Protein AF-A0A7C1N8G0-F1 (afdb_monomer)

Radius of gyration: 15.13 Å; Cα contacts (8 Å, |Δi|>4): 199; chains: 1; bounding box: 43×34×34 Å

Foldseek 3Di:
DFDPDQFAFDDPDLQWTQFADQAGAIDGCCVVQPVHDDWDKDQQLDDPVLQCQLCVVLVVRGGPGDPVVVVVCCVVPVVCLVVQVVCVVVVVNPDDDDHGQLSVLSSVVSSVPPLSVDSRSDGSRVVVVCQVDPPRMDIDDDRDDPDDPD

pLDDT: mean 81.27, std 14.61, range [37.25, 95.81]

Mean predicted aligned error: 7.05 Å

Secondary structure (DSSP, 8-state):
---------EESSSSEEEEESSBEEEEEHHHHTTT----EEEETT--HHHHHHHHHHHGGGTTPBP-HHHHHHHHH-GGGGGGHHHHHHTT--------HHHHHHHHHHHTT-GGGS--TT--HHHHHHHHHH-TTEEEE-SS---S---

Structure (mmCIF, N/CA/C/O backbone):
data_AF-A0A7C1N8G0-F1
#
_entry.id   AF-A0A7C1N8G0-F1
#
loop_
_atom_site.group_PDB
_atom_site.id
_atom_site.type_symbol
_atom_site.label_atom_id
_atom_site.label_alt_id
_atom_site.label_comp_id
_atom_site.label_asym_id
_atom_site.label_entity_id
_atom_site.label_seq_id
_atom_site.pdbx_PDB_ins_code
_atom_site.Cartn_x
_atom_site.Cartn_y
_atom_site.Cartn_z
_atom_site.occupancy
_atom_site.B_iso_or_equiv
_atom_site.auth_seq_id
_atom_site.auth_comp_id
_atom_site.auth_asym_id
_atom_site.auth_atom_id
_atom_site.pdbx_PDB_model_num
ATOM 1 N N . MET A 1 1 ? 8.964 -7.845 17.337 1.00 42.81 1 MET A N 1
ATOM 2 C CA . MET A 1 1 ? 9.093 -9.157 16.680 1.00 42.81 1 MET A CA 1
ATOM 3 C C . MET A 1 1 ? 9.545 -8.937 15.244 1.00 42.81 1 MET A C 1
ATOM 5 O O . MET A 1 1 ? 9.078 -7.967 14.639 1.00 42.81 1 MET A O 1
ATOM 9 N N . PRO A 1 2 ? 10.462 -9.766 14.724 1.00 58.09 2 PRO A N 1
ATOM 10 C CA . PRO A 1 2 ? 10.741 -9.811 13.293 1.00 58.09 2 PRO A CA 1
ATOM 11 C C . PRO A 1 2 ? 9.454 -10.167 12.531 1.00 58.09 2 PRO A C 1
ATOM 13 O O . PRO A 1 2 ? 8.593 -10.861 13.066 1.00 58.09 2 PRO A O 1
ATOM 16 N N . SER A 1 3 ? 9.279 -9.617 11.329 1.00 70.19 3 SER A N 1
ATOM 17 C CA . SER A 1 3 ? 8.099 -9.867 10.495 1.00 70.19 3 SER A CA 1
ATOM 18 C C . SER A 1 3 ? 8.505 -10.665 9.266 1.00 70.19 3 SER A C 1
ATOM 20 O O . SER A 1 3 ? 9.432 -10.255 8.575 1.00 70.19 3 SER A O 1
ATOM 22 N N . ASN A 1 4 ? 7.764 -11.732 8.967 1.00 80.94 4 ASN A N 1
ATOM 23 C CA . ASN A 1 4 ? 7.958 -12.570 7.777 1.00 80.94 4 ASN A CA 1
ATOM 24 C C . ASN A 1 4 ? 7.175 -12.054 6.557 1.00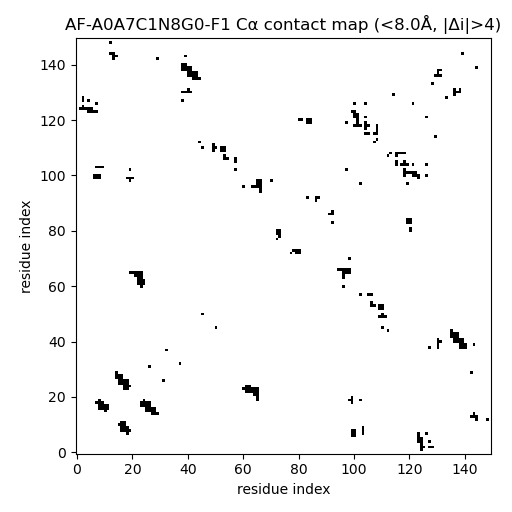 80.94 4 ASN A C 1
ATOM 26 O O . ASN A 1 4 ? 7.040 -12.761 5.567 1.00 80.94 4 ASN A O 1
ATOM 30 N N . ALA A 1 5 ? 6.621 -10.840 6.631 1.00 84.06 5 ALA A N 1
ATOM 31 C CA . ALA A 1 5 ? 5.879 -10.248 5.524 1.00 84.06 5 ALA A CA 1
ATOM 32 C C . ALA A 1 5 ? 6.809 -10.009 4.324 1.00 84.06 5 ALA A C 1
ATOM 34 O O . ALA A 1 5 ? 7.788 -9.266 4.432 1.00 84.06 5 ALA A O 1
ATOM 35 N N . THR A 1 6 ? 6.470 -10.612 3.187 1.00 86.19 6 THR A N 1
ATOM 36 C CA . THR A 1 6 ? 7.226 -10.540 1.926 1.00 86.19 6 THR A CA 1
ATOM 37 C C . THR A 1 6 ? 6.584 -9.617 0.894 1.00 86.19 6 THR A C 1
ATOM 39 O O . THR A 1 6 ? 7.232 -9.255 -0.085 1.00 86.19 6 THR A O 1
ATOM 42 N N . HIS A 1 7 ? 5.339 -9.188 1.121 1.00 89.94 7 HIS A N 1
ATOM 43 C CA . HIS A 1 7 ? 4.570 -8.370 0.187 1.00 89.94 7 HIS A CA 1
ATOM 44 C C . HIS A 1 7 ? 3.614 -7.411 0.906 1.00 89.94 7 HIS A C 1
ATOM 46 O O . HIS A 1 7 ? 3.314 -7.588 2.088 1.00 89.94 7 HIS A O 1
ATOM 52 N N . ALA A 1 8 ? 3.177 -6.367 0.203 1.00 92.12 8 ALA A N 1
ATOM 53 C CA . ALA A 1 8 ? 2.223 -5.386 0.707 1.00 92.12 8 ALA A CA 1
ATOM 54 C C . ALA A 1 8 ? 1.339 -4.837 -0.422 1.00 92.12 8 ALA A C 1
ATOM 56 O O . ALA A 1 8 ? 1.808 -4.584 -1.534 1.00 92.12 8 ALA A O 1
ATOM 57 N N . GLY A 1 9 ? 0.073 -4.588 -0.100 1.00 93.38 9 GLY A N 1
ATOM 58 C CA . GLY A 1 9 ? -0.911 -4.000 -1.000 1.00 93.38 9 GLY A CA 1
ATOM 59 C C . GLY A 1 9 ? -1.834 -3.035 -0.264 1.00 93.38 9 GLY A C 1
ATOM 60 O O . GLY A 1 9 ? -1.764 -2.887 0.958 1.00 93.38 9 GLY A O 1
ATOM 61 N N . ILE A 1 10 ? -2.694 -2.365 -1.026 1.00 93.69 10 ILE A N 1
ATOM 62 C CA . ILE A 1 10 ? -3.706 -1.444 -0.502 1.00 93.69 10 ILE A CA 1
ATOM 6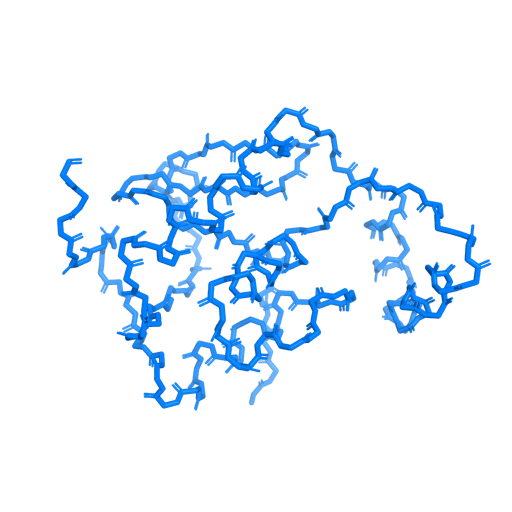3 C C . ILE A 1 10 ? -5.069 -1.986 -0.907 1.00 93.69 10 ILE A C 1
ATOM 65 O O . ILE A 1 10 ? -5.299 -2.186 -2.094 1.00 93.69 10 ILE A O 1
ATOM 69 N N . PHE A 1 11 ? -5.973 -2.183 0.047 1.00 92.31 11 PHE A N 1
ATOM 70 C CA . PHE A 1 11 ? -7.379 -2.407 -0.281 1.00 92.31 11 PHE A CA 1
ATOM 71 C C . PHE A 1 11 ? -7.946 -1.129 -0.901 1.00 92.31 11 PHE A C 1
ATOM 73 O O . PHE A 1 11 ? -7.866 -0.059 -0.292 1.00 92.31 11 PHE A O 1
ATOM 80 N N . ILE A 1 12 ? -8.477 -1.244 -2.114 1.00 90.94 12 ILE A N 1
ATOM 81 C CA . ILE A 1 12 ? -9.194 -0.153 -2.787 1.00 90.94 12 ILE A CA 1
ATOM 82 C C . ILE A 1 12 ? -10.700 -0.358 -2.707 1.00 90.94 12 ILE A C 1
ATOM 84 O O . ILE A 1 12 ? -11.441 0.619 -2.710 1.00 90.94 12 ILE A O 1
ATOM 88 N N . ASP A 1 13 ? -11.125 -1.613 -2.563 1.00 87.38 13 ASP A N 1
ATOM 89 C CA . ASP A 1 13 ? -12.473 -1.954 -2.165 1.00 87.38 13 ASP A CA 1
ATOM 90 C C . ASP A 1 13 ? -12.540 -3.194 -1.271 1.00 87.38 13 ASP A C 1
ATOM 92 O O . ASP A 1 13 ? -11.531 -3.602 -0.702 1.00 87.38 13 ASP A O 1
ATOM 96 N N . GLU A 1 14 ? -13.745 -3.720 -1.062 1.00 83.69 14 GLU A N 1
ATOM 97 C CA . GLU A 1 14 ? -14.003 -4.896 -0.228 1.00 83.69 14 GLU A CA 1
ATOM 98 C C . GLU A 1 14 ? -13.427 -6.199 -0.759 1.00 83.69 14 GLU A C 1
ATOM 100 O O . GLU A 1 14 ? -13.184 -7.125 0.007 1.00 83.69 14 GLU A O 1
ATOM 105 N N . ASN A 1 15 ? -13.181 -6.272 -2.056 1.00 87.38 15 ASN A N 1
ATOM 106 C CA . ASN A 1 15 ? -12.691 -7.478 -2.696 1.00 87.38 15 ASN A CA 1
ATOM 107 C C . ASN A 1 15 ? -11.361 -7.228 -3.393 1.00 87.38 15 ASN A C 1
ATOM 109 O O . ASN A 1 15 ? -10.662 -8.180 -3.710 1.00 87.38 15 ASN A O 1
ATOM 113 N N . THR A 1 16 ? -10.980 -5.973 -3.613 1.00 91.00 16 THR A N 1
ATOM 114 C CA . THR A 1 16 ? -9.864 -5.630 -4.481 1.00 91.00 16 THR A CA 1
ATOM 115 C C . THR A 1 16 ? -8.702 -5.041 -3.704 1.00 91.00 16 THR A C 1
ATOM 117 O O . THR A 1 16 ? -8.802 -3.98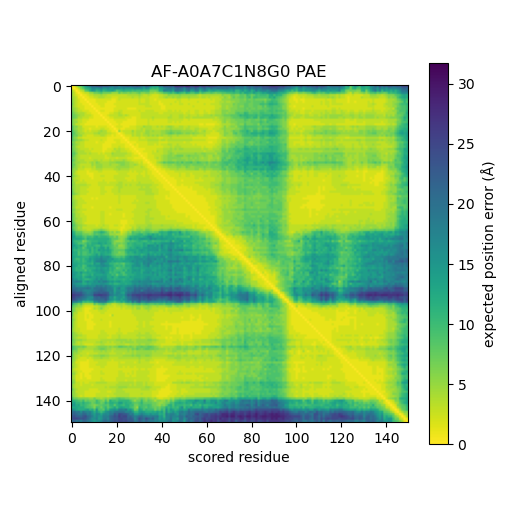7 -3.063 1.00 91.00 16 THR A O 1
ATOM 120 N N . VAL A 1 17 ? -7.544 -5.678 -3.859 1.00 92.81 17 VAL A N 1
ATOM 121 C CA . VAL A 1 17 ? -6.252 -5.123 -3.465 1.00 92.81 17 VAL A CA 1
ATOM 122 C C . VAL A 1 17 ? -5.513 -4.593 -4.685 1.00 92.81 17 VAL A C 1
ATOM 124 O O . VAL A 1 17 ? -5.373 -5.259 -5.708 1.00 92.81 17 VAL A O 1
ATOM 127 N N . PHE A 1 18 ? -5.014 -3.367 -4.573 1.00 93.12 18 PHE A N 1
ATOM 128 C CA . PHE A 1 18 ? -4.100 -2.781 -5.535 1.00 93.12 18 PHE A CA 1
ATOM 129 C C . PHE A 1 18 ? -2.668 -3.060 -5.103 1.00 93.12 18 PHE A C 1
ATOM 131 O O . PHE A 1 18 ? -2.145 -2.483 -4.141 1.00 93.12 18 PHE A O 1
ATOM 138 N N . GLU A 1 19 ? -1.949 -3.858 -5.876 1.00 90.50 19 GLU A N 1
ATOM 139 C CA . GLU A 1 19 ? -0.632 -4.375 -5.500 1.00 90.50 19 GLU A CA 1
ATOM 140 C C . GLU A 1 19 ? 0.385 -4.288 -6.636 1.00 90.50 19 GLU A C 1
ATOM 142 O O . GLU A 1 19 ? 0.072 -3.808 -7.721 1.00 90.50 19 GLU A O 1
ATOM 147 N N . SER A 1 20 ? 1.652 -4.543 -6.323 1.00 87.75 20 SER A N 1
ATOM 148 C CA . SER A 1 20 ? 2.734 -4.551 -7.308 1.00 87.75 20 SER A CA 1
ATOM 149 C C . SER A 1 20 ? 3.352 -5.943 -7.301 1.00 87.75 20 SER A C 1
ATOM 151 O O . SER A 1 20 ? 4.153 -6.226 -6.413 1.00 87.75 20 SER A O 1
ATOM 153 N N . GLN A 1 21 ? 2.949 -6.793 -8.243 1.00 83.38 21 GLN A N 1
ATOM 154 C CA . GLN A 1 21 ? 3.486 -8.145 -8.426 1.00 83.38 21 GLN A CA 1
ATOM 155 C C . GLN A 1 21 ? 4.499 -8.160 -9.570 1.00 83.38 21 GLN A C 1
ATOM 157 O O . GLN A 1 21 ? 5.523 -7.508 -9.461 1.00 83.38 21 GLN A O 1
ATOM 162 N N . TRP A 1 22 ? 4.217 -8.838 -10.688 1.00 78.75 22 TRP A N 1
ATOM 163 C CA . TRP A 1 22 ? 4.951 -8.669 -11.948 1.00 78.75 22 TRP A CA 1
ATOM 164 C C . TRP A 1 22 ? 4.569 -7.374 -12.662 1.00 78.75 22 TRP A C 1
ATOM 166 O O . TRP A 1 22 ? 5.392 -6.748 -13.338 1.00 78.75 22 TRP A O 1
ATOM 176 N N . ARG A 1 23 ? 3.319 -6.950 -12.475 1.00 86.44 23 ARG A N 1
ATOM 177 C CA . ARG A 1 23 ? 2.802 -5.641 -12.850 1.00 86.44 23 ARG A CA 1
ATOM 178 C C . ARG A 1 23 ? 2.088 -5.024 -11.659 1.00 86.44 23 ARG A C 1
ATOM 180 O O . ARG A 1 23 ? 1.784 -5.689 -10.670 1.00 86.44 23 ARG A O 1
ATOM 187 N N . VAL A 1 24 ? 1.870 -3.721 -11.738 1.00 88.81 24 VAL A N 1
ATOM 188 C CA . VAL A 1 24 ? 0.961 -3.044 -10.821 1.00 88.81 24 VAL A CA 1
ATOM 189 C C . VAL A 1 24 ? -0.461 -3.291 -11.299 1.00 88.81 24 VAL A C 1
ATOM 191 O O . VAL A 1 24 ? -0.815 -2.873 -12.401 1.00 88.81 24 VAL A O 1
ATOM 194 N N . GLU A 1 25 ? -1.265 -3.955 -10.486 1.00 91.50 25 GLU A N 1
ATOM 195 C CA . GLU A 1 25 ? -2.586 -4.425 -10.894 1.00 91.50 25 GLU A CA 1
ATOM 196 C C . GLU A 1 25 ? -3.555 -4.510 -9.712 1.00 91.50 25 GLU A C 1
ATOM 198 O O . GLU A 1 25 ? -3.192 -4.272 -8.552 1.00 91.50 25 GLU A O 1
ATOM 203 N N . ARG A 1 26 ? -4.814 -4.783 -10.052 1.00 93.88 26 ARG A N 1
ATOM 204 C CA . ARG A 1 26 ? -5.934 -4.979 -9.137 1.00 93.88 26 ARG A CA 1
ATOM 205 C C . ARG A 1 26 ? -6.238 -6.466 -9.094 1.00 93.88 26 ARG A C 1
ATOM 207 O O . ARG A 1 26 ? -6.550 -7.033 -10.136 1.00 93.88 26 ARG A O 1
ATOM 214 N N . ASN A 1 27 ? -6.186 -7.059 -7.910 1.00 91.81 27 ASN A N 1
ATOM 215 C CA . ASN A 1 27 ? -6.473 -8.476 -7.726 1.00 91.81 27 ASN A CA 1
ATOM 216 C C . ASN A 1 27 ? -7.600 -8.661 -6.720 1.00 91.81 27 ASN A C 1
ATOM 218 O O . ASN A 1 27 ? -7.694 -7.909 -5.744 1.00 91.81 27 ASN A O 1
ATOM 222 N N . ASN A 1 28 ? -8.440 -9.671 -6.958 1.00 91.12 28 ASN A N 1
ATOM 223 C CA . ASN A 1 28 ? -9.391 -10.117 -5.954 1.00 91.12 28 ASN A CA 1
ATOM 224 C C . ASN A 1 28 ? -8.603 -10.732 -4.793 1.00 91.12 28 ASN A C 1
ATOM 226 O O . ASN A 1 28 ? -7.887 -11.711 -4.974 1.00 91.12 28 ASN A O 1
ATOM 230 N N . VAL A 1 29 ? -8.704 -10.147 -3.608 1.00 88.44 29 VAL A N 1
ATOM 231 C CA . VAL A 1 29 ? -7.921 -10.55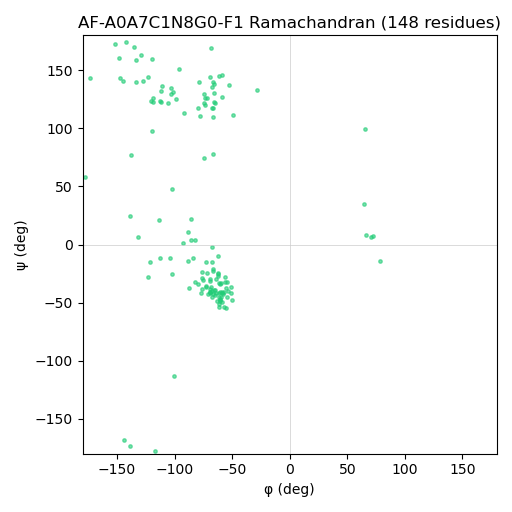0 -2.441 1.00 88.44 29 VAL A CA 1
ATOM 232 C C . VAL A 1 29 ? -8.322 -11.923 -1.907 1.00 88.44 29 VAL A C 1
ATOM 234 O O . VAL A 1 29 ? -7.467 -12.643 -1.402 1.00 88.44 29 VAL A O 1
ATOM 237 N N . TRP A 1 30 ? -9.589 -12.309 -2.046 1.00 86.62 30 TRP A N 1
ATOM 238 C CA . TRP A 1 30 ? -10.107 -13.572 -1.521 1.00 86.62 30 TRP A CA 1
ATOM 239 C C . TRP A 1 30 ? -9.695 -14.756 -2.373 1.00 86.62 30 TRP A C 1
ATOM 241 O O . TRP A 1 30 ? -9.337 -15.788 -1.818 1.00 86.62 30 TRP A O 1
ATOM 251 N N . ASP A 1 31 ? -9.684 -14.571 -3.688 1.00 86.12 31 ASP A N 1
ATOM 252 C CA . ASP A 1 31 ? -9.230 -15.598 -4.620 1.00 86.12 31 ASP A CA 1
ATOM 253 C C . ASP A 1 31 ? -7.697 -15.673 -4.628 1.00 86.12 31 ASP A C 1
ATOM 255 O O . ASP A 1 31 ? -7.108 -16.752 -4.630 1.00 86.12 31 ASP A O 1
ATOM 259 N N . HIS A 1 32 ? -7.025 -14.516 -4.605 1.00 83.69 32 HIS A N 1
ATOM 260 C CA . HIS A 1 32 ? -5.572 -14.444 -4.771 1.00 83.69 32 HIS A CA 1
ATOM 261 C C . HIS A 1 32 ? -4.788 -14.869 -3.522 1.00 83.69 32 HIS A C 1
ATOM 263 O O . HIS A 1 32 ? -3.664 -15.356 -3.637 1.00 83.69 32 HIS A O 1
ATOM 269 N N . TYR A 1 33 ? -5.362 -14.688 -2.330 1.00 85.00 33 TYR A N 1
ATOM 270 C CA . TYR A 1 33 ? -4.724 -15.023 -1.051 1.00 85.00 33 TYR A CA 1
ATOM 271 C C . TYR A 1 33 ? -5.418 -16.175 -0.311 1.00 85.00 33 TYR A C 1
ATOM 273 O O . TYR A 1 33 ? -5.238 -16.328 0.900 1.00 85.00 33 TYR A O 1
ATOM 281 N N . GLU A 1 34 ? -6.191 -17.013 -1.010 1.00 83.75 34 GLU A N 1
ATOM 282 C CA . GLU A 1 34 ? -6.773 -18.214 -0.408 1.00 83.75 34 GLU A CA 1
ATOM 283 C C . GLU A 1 34 ? -5.670 -19.139 0.139 1.00 83.75 34 GLU A C 1
ATOM 285 O O . GLU A 1 34 ? -4.710 -19.484 -0.550 1.00 83.75 34 GLU A O 1
ATOM 290 N N . GLY A 1 35 ? -5.786 -19.522 1.416 1.00 81.38 35 GLY A N 1
ATOM 291 C CA . GLY A 1 35 ? -4.793 -20.363 2.094 1.00 81.38 35 GLY A CA 1
ATOM 292 C C . GLY A 1 35 ? -3.468 -19.662 2.428 1.00 81.38 35 GLY A C 1
ATOM 293 O O . GLY A 1 35 ? -2.536 -20.326 2.881 1.00 81.38 35 GLY A O 1
ATOM 294 N N . VAL A 1 36 ? -3.372 -18.343 2.231 1.00 84.88 36 VAL A N 1
ATOM 295 C CA . VAL A 1 36 ? -2.194 -17.538 2.577 1.00 84.88 36 VAL A CA 1
ATOM 296 C C . VAL A 1 36 ? -2.454 -16.745 3.856 1.00 84.88 36 VAL A C 1
ATOM 298 O O . VAL A 1 36 ? -3.480 -16.084 3.995 1.00 84.88 36 VAL A O 1
ATOM 301 N N . ASP A 1 37 ? -1.488 -16.743 4.774 1.00 83.69 37 ASP A N 1
ATOM 302 C CA . ASP A 1 37 ? -1.531 -15.879 5.953 1.00 83.69 37 ASP A CA 1
ATOM 303 C C . ASP A 1 37 ? -1.235 -14.423 5.566 1.00 83.69 37 ASP A C 1
ATOM 305 O O . ASP A 1 37 ? -0.140 -14.094 5.098 1.00 83.69 37 ASP A O 1
ATOM 309 N N . PHE A 1 38 ? -2.172 -13.513 5.828 1.00 87.38 38 PHE A N 1
ATOM 310 C CA . PHE A 1 38 ? -1.952 -12.077 5.659 1.00 87.38 38 PHE A CA 1
ATOM 311 C C . PHE A 1 38 ? -2.448 -11.271 6.863 1.00 87.38 38 PHE A C 1
ATOM 313 O O . PHE A 1 38 ? -3.259 -11.711 7.672 1.00 87.38 38 PHE A O 1
ATOM 320 N N . LEU A 1 39 ? -1.903 -10.062 6.997 1.00 89.50 39 LEU A N 1
ATOM 321 C CA . LEU A 1 39 ? -2.212 -9.114 8.063 1.00 89.50 39 LEU A CA 1
ATOM 322 C C . LEU A 1 39 ? -2.791 -7.852 7.430 1.00 89.50 39 LEU A C 1
ATOM 324 O O . LEU A 1 39 ? -2.105 -7.208 6.635 1.00 89.50 39 LEU A O 1
ATOM 328 N N . VAL A 1 40 ? -4.001 -7.459 7.826 1.00 91.38 40 VAL A N 1
ATOM 329 C CA . VAL A 1 40 ? -4.614 -6.211 7.356 1.00 91.38 40 VAL A CA 1
ATOM 330 C C . VAL A 1 40 ? -4.694 -5.208 8.501 1.00 91.38 40 VAL A C 1
ATOM 332 O O . VAL A 1 40 ? -5.029 -5.542 9.637 1.00 91.38 40 VAL A O 1
ATOM 335 N N . GLY A 1 41 ? -4.354 -3.958 8.198 1.00 91.75 41 GLY A N 1
ATOM 336 C CA . GLY A 1 41 ? -4.479 -2.836 9.115 1.00 91.75 41 GLY A CA 1
ATOM 337 C C . GLY A 1 41 ? -5.250 -1.695 8.471 1.00 91.75 41 GLY A C 1
ATOM 338 O O . GLY A 1 41 ? -5.049 -1.388 7.296 1.00 91.75 41 GLY A O 1
ATOM 339 N N . ARG A 1 42 ? -6.108 -1.039 9.249 1.00 91.62 42 ARG A N 1
ATOM 340 C CA . ARG A 1 42 ? -6.816 0.178 8.861 1.00 91.62 42 ARG A CA 1
ATOM 341 C C . ARG A 1 42 ? -6.316 1.357 9.670 1.00 91.62 42 ARG A C 1
ATOM 343 O O . ARG A 1 42 ? -6.437 1.380 10.890 1.00 91.62 42 ARG A O 1
ATOM 350 N N . TRP A 1 43 ? -5.840 2.384 8.980 1.00 94.12 43 TRP A N 1
ATOM 351 C CA . TRP A 1 43 ? -5.567 3.663 9.621 1.00 94.12 43 TRP A CA 1
ATOM 352 C C . TRP A 1 43 ? -6.873 4.410 9.932 1.00 94.12 43 TRP A C 1
ATOM 354 O O . TRP A 1 43 ? -7.638 4.741 9.024 1.00 94.12 43 TRP A O 1
ATOM 364 N N . LYS A 1 44 ? -7.104 4.730 11.210 1.00 92.06 44 LYS A N 1
ATOM 365 C CA . LYS A 1 44 ? -8.295 5.446 11.706 1.00 92.06 44 LYS A CA 1
ATOM 366 C C . LYS A 1 44 ? -8.436 6.859 11.134 1.00 92.06 44 LYS A C 1
ATOM 368 O O . LYS A 1 44 ? -9.538 7.387 11.066 1.00 92.06 44 LYS A O 1
ATOM 373 N N . GLY A 1 45 ? -7.324 7.478 10.733 1.00 93.06 45 GLY A N 1
ATOM 374 C CA . GLY A 1 45 ? -7.296 8.836 10.185 1.00 93.06 45 GLY A CA 1
ATOM 375 C C . GLY A 1 45 ? -7.568 8.930 8.681 1.00 93.06 45 GLY A C 1
ATOM 376 O O . GLY A 1 45 ? -7.451 10.032 8.132 1.00 93.06 45 GLY A O 1
ATOM 377 N N . MET A 1 46 ? -7.883 7.814 8.015 1.00 93.69 46 MET A N 1
ATOM 378 C CA . MET A 1 46 ? -8.222 7.804 6.594 1.00 93.69 46 MET A CA 1
ATOM 379 C C . MET A 1 46 ? -9.603 8.431 6.360 1.00 93.69 46 MET A C 1
ATOM 381 O O . MET A 1 46 ? -10.594 8.008 6.952 1.00 93.69 46 MET A O 1
ATOM 385 N N . THR A 1 47 ? -9.660 9.431 5.482 1.00 93.31 47 THR A N 1
ATOM 386 C CA . THR A 1 47 ? -10.896 10.066 4.998 1.00 93.31 47 THR A CA 1
ATOM 387 C C . THR A 1 47 ? -10.997 9.893 3.488 1.00 93.31 47 THR A C 1
ATOM 389 O O . THR A 1 47 ? -9.967 9.710 2.838 1.00 93.31 47 THR A O 1
ATOM 392 N N . ASP A 1 48 ? -12.200 10.016 2.930 1.00 91.38 48 ASP A N 1
ATOM 393 C CA . ASP A 1 48 ? -12.434 9.901 1.482 1.00 91.38 48 ASP A CA 1
ATOM 394 C C . ASP A 1 48 ? -11.539 10.878 0.701 1.00 91.38 48 ASP A C 1
ATOM 396 O O . ASP A 1 48 ? -10.805 10.475 -0.188 1.00 91.38 48 ASP A O 1
ATOM 400 N N . GLU A 1 49 ? -11.442 12.135 1.145 1.00 94.81 49 GLU A N 1
ATOM 401 C CA . GLU A 1 49 ? -10.566 13.136 0.518 1.00 94.81 49 GLU A CA 1
ATOM 402 C C . GLU A 1 49 ? -9.077 12.729 0.510 1.00 94.81 49 GLU A C 1
ATOM 404 O O . GLU A 1 49 ? -8.353 12.950 -0.466 1.00 94.81 49 GLU A O 1
ATOM 409 N N . LYS A 1 50 ? -8.585 12.138 1.608 1.00 95.38 50 LYS A N 1
ATOM 410 C CA . LYS A 1 50 ? -7.198 11.657 1.701 1.00 95.38 50 LYS A CA 1
ATOM 411 C C . LYS A 1 50 ? -6.979 10.447 0.804 1.00 95.38 50 LYS A C 1
ATOM 413 O O . LYS A 1 50 ? -5.924 10.356 0.172 1.00 95.38 50 LYS A O 1
ATOM 418 N N . PHE A 1 51 ? -7.958 9.546 0.769 1.00 94.56 51 PHE A N 1
ATOM 419 C CA . PHE A 1 51 ? -7.949 8.379 -0.095 1.00 94.56 51 PHE A CA 1
ATOM 420 C C . PHE A 1 51 ? -7.916 8.811 -1.558 1.00 94.56 51 PHE A C 1
ATOM 422 O O . PHE A 1 51 ? -6.976 8.451 -2.253 1.00 94.56 51 PHE A O 1
ATOM 429 N N . ASP A 1 52 ? -8.848 9.656 -1.995 1.00 94.56 52 ASP A N 1
ATOM 430 C CA . ASP A 1 52 ? -8.964 10.126 -3.377 1.00 94.56 52 ASP A CA 1
ATOM 431 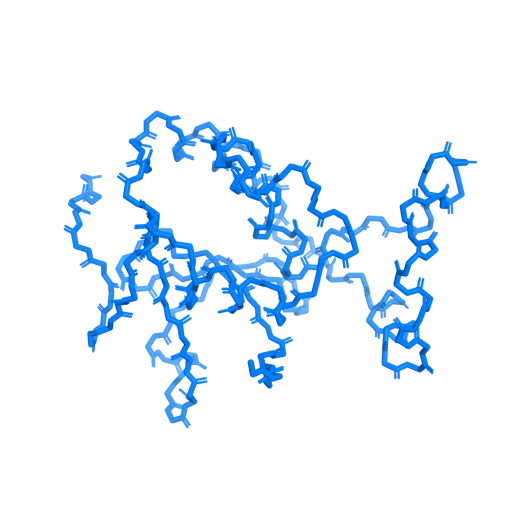C C . ASP A 1 52 ? -7.689 10.823 -3.842 1.00 94.56 52 ASP A C 1
ATOM 433 O O . ASP A 1 52 ? -7.180 10.557 -4.931 1.00 94.56 52 ASP A O 1
ATOM 437 N N . ARG A 1 53 ? -7.105 11.664 -2.983 1.00 95.19 53 ARG A N 1
ATOM 438 C CA . ARG A 1 53 ? -5.830 12.332 -3.259 1.00 95.19 53 ARG A CA 1
ATOM 439 C C . ARG A 1 53 ? -4.687 11.337 -3.454 1.00 95.19 53 ARG A C 1
ATOM 441 O O . ARG A 1 53 ? -3.881 11.496 -4.369 1.00 95.19 53 ARG A O 1
ATOM 448 N N . ALA A 1 54 ? -4.585 10.334 -2.585 1.00 94.81 54 ALA A N 1
ATOM 449 C CA . ALA A 1 54 ? -3.556 9.306 -2.693 1.00 94.81 54 ALA A CA 1
ATOM 450 C C . ALA A 1 54 ? -3.800 8.391 -3.902 1.00 94.81 54 ALA A C 1
ATOM 452 O O . ALA A 1 54 ? -2.871 8.086 -4.652 1.00 94.81 54 ALA A O 1
ATOM 453 N N . TRP A 1 55 ? -5.053 8.010 -4.132 1.00 95.25 55 TRP A N 1
ATOM 454 C CA . TRP A 1 55 ? -5.480 7.149 -5.222 1.00 95.25 55 TRP A CA 1
ATOM 455 C C . TRP A 1 55 ? -5.248 7.797 -6.585 1.00 95.25 55 TRP A C 1
ATOM 457 O O . TRP A 1 55 ? -4.668 7.153 -7.458 1.00 95.25 55 TRP A O 1
ATOM 467 N N . ALA A 1 56 ? -5.565 9.088 -6.738 1.00 95.38 56 ALA A N 1
ATOM 468 C CA . ALA A 1 56 ? -5.328 9.867 -7.954 1.00 95.38 56 ALA A CA 1
ATOM 469 C C . ALA A 1 56 ? -3.884 9.754 -8.469 1.00 95.38 56 ALA A C 1
ATOM 471 O O . ALA A 1 56 ? -3.652 9.694 -9.677 1.00 95.38 56 ALA A O 1
ATOM 472 N N . GLU A 1 57 ? -2.914 9.677 -7.560 1.00 93.38 57 GLU A N 1
ATOM 473 C CA . GLU A 1 57 ? -1.499 9.528 -7.895 1.00 93.38 57 GLU A CA 1
ATOM 474 C C . GLU A 1 57 ? -1.059 8.074 -8.058 1.00 93.38 57 GLU A C 1
ATOM 476 O O . GLU A 1 57 ? -0.216 7.766 -8.905 1.00 93.38 57 GLU A O 1
ATOM 481 N N . ILE A 1 58 ? -1.590 7.175 -7.233 1.00 92.62 58 ILE A N 1
ATOM 482 C CA . ILE A 1 58 ? -1.146 5.782 -7.180 1.00 92.62 58 ILE A C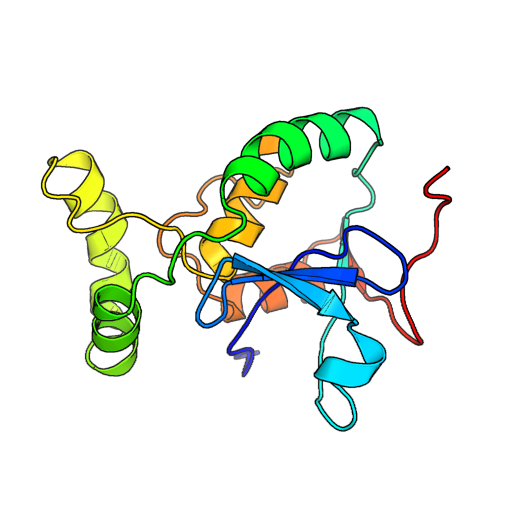A 1
ATOM 483 C C . ILE A 1 58 ? -1.741 4.951 -8.319 1.00 92.62 58 ILE A C 1
ATOM 485 O O . ILE A 1 58 ? -1.022 4.126 -8.884 1.00 92.62 58 ILE A O 1
ATOM 489 N N . GLN A 1 59 ? -2.975 5.228 -8.747 1.00 93.69 59 GLN A N 1
ATOM 490 C CA . GLN A 1 59 ? -3.607 4.528 -9.870 1.00 93.69 59 GLN A CA 1
ATOM 491 C C . GLN A 1 59 ? -2.855 4.720 -11.198 1.00 93.69 59 GLN A C 1
ATOM 493 O O . GLN A 1 59 ? -2.825 3.823 -12.029 1.00 93.69 59 GLN A O 1
ATOM 498 N N . LYS A 1 60 ? -2.122 5.833 -11.371 1.00 91.12 60 LYS A N 1
ATOM 499 C CA . LYS A 1 60 ? -1.261 6.097 -12.549 1.00 91.12 60 LYS A CA 1
ATOM 500 C C . LYS A 1 60 ? -0.118 5.083 -12.717 1.00 91.12 60 LYS A C 1
ATOM 502 O O . LYS A 1 60 ? 0.647 5.150 -13.685 1.00 91.12 60 LYS A O 1
ATOM 507 N N . LEU A 1 61 ? 0.100 4.223 -11.723 1.00 88.94 61 LEU A N 1
ATOM 508 C CA . LEU A 1 61 ? 1.089 3.154 -11.776 1.00 88.94 61 LEU A CA 1
ATOM 509 C C . LEU A 1 61 ? 0.536 1.862 -12.376 1.00 88.94 61 LEU A C 1
ATOM 511 O O . LEU A 1 61 ? 1.344 1.008 -12.719 1.00 88.94 61 LEU A O 1
ATOM 515 N N . GLU A 1 62 ? -0.782 1.726 -12.512 1.00 90.81 62 GLU A N 1
ATOM 516 C CA . GLU A 1 62 ? -1.436 0.534 -13.052 1.00 90.81 62 GLU A CA 1
ATOM 517 C C . GLU A 1 62 ? -0.863 0.129 -14.422 1.00 90.81 62 GLU A C 1
ATOM 519 O O . GLU A 1 62 ? -0.535 0.968 -15.264 1.00 90.81 62 GLU A O 1
ATOM 524 N N . GLY A 1 63 ? -0.652 -1.174 -14.611 1.00 86.56 63 GLY A N 1
ATOM 525 C CA . GLY A 1 63 ? -0.054 -1.771 -15.805 1.00 86.56 63 GLY A CA 1
ATOM 526 C C . GLY A 1 63 ? 1.474 -1.667 -15.902 1.00 86.56 63 GLY A C 1
ATOM 527 O O . GLY A 1 63 ? 2.074 -2.395 -16.706 1.00 86.56 63 GLY A O 1
ATOM 528 N N . LYS A 1 64 ? 2.135 -0.822 -15.092 1.00 86.00 64 LYS A N 1
ATOM 529 C CA . LYS A 1 64 ? 3.604 -0.705 -15.097 1.00 86.00 64 LYS A CA 1
ATOM 530 C C . LYS A 1 64 ? 4.253 -1.991 -14.595 1.00 86.00 64 LYS A C 1
ATOM 532 O O . LYS A 1 64 ? 3.790 -2.598 -13.633 1.00 86.00 64 LYS A O 1
ATOM 537 N N . PHE A 1 65 ? 5.345 -2.383 -15.241 1.00 80.94 65 PHE A N 1
ATOM 538 C CA . PHE A 1 65 ? 6.125 -3.562 -14.870 1.00 80.94 65 PHE A CA 1
ATOM 539 C C . PHE A 1 65 ? 6.857 -3.371 -13.553 1.00 80.94 65 PHE A C 1
ATOM 541 O O . PHE A 1 65 ? 7.371 -2.291 -13.290 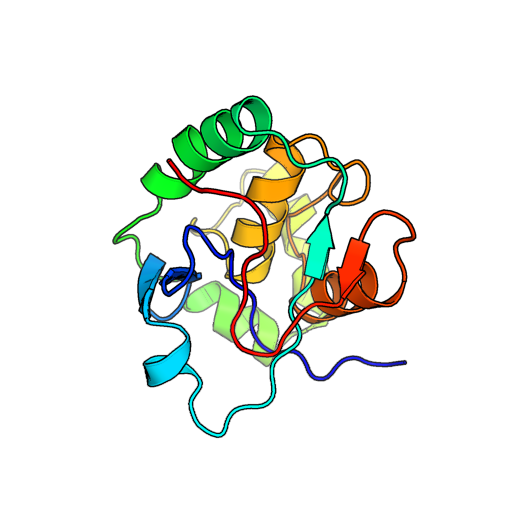1.00 80.94 65 PHE A O 1
ATOM 548 N N . TYR A 1 66 ? 6.969 -4.430 -12.762 1.00 73.75 66 TYR A N 1
ATOM 549 C CA . TYR A 1 66 ? 7.756 -4.424 -11.536 1.00 73.75 66 TYR A CA 1
ATOM 550 C C . TYR A 1 66 ? 9.239 -4.142 -11.813 1.00 73.75 66 TYR A C 1
ATOM 552 O O . TYR A 1 66 ? 9.767 -4.607 -12.829 1.00 73.75 66 TYR A O 1
ATOM 560 N N . PRO A 1 67 ? 9.957 -3.433 -10.922 1.00 74.44 67 PRO A N 1
ATOM 561 C CA . PRO A 1 67 ? 11.393 -3.219 -11.078 1.00 74.44 67 PRO A CA 1
ATOM 562 C C . PRO A 1 67 ? 12.164 -4.511 -10.748 1.00 74.44 67 PRO A C 1
ATOM 564 O O . PRO A 1 67 ? 12.797 -4.617 -9.697 1.00 74.44 67 PRO A O 1
ATOM 567 N N . VAL A 1 68 ? 12.133 -5.505 -11.640 1.00 69.12 68 VAL A N 1
ATOM 568 C CA . VAL A 1 68 ? 12.799 -6.810 -11.450 1.00 69.12 68 VAL A CA 1
ATOM 569 C C . VAL A 1 68 ? 14.280 -6.674 -11.046 1.00 69.12 68 VAL A C 1
ATOM 571 O O . VAL A 1 68 ? 14.687 -7.353 -10.104 1.00 69.12 68 VAL A O 1
ATOM 574 N N . PRO A 1 69 ? 15.087 -5.755 -11.621 1.00 67.81 69 PRO A N 1
ATOM 575 C CA . PRO A 1 69 ? 16.462 -5.550 -11.158 1.00 67.81 69 PRO A CA 1
ATOM 576 C C . PRO A 1 69 ? 16.570 -5.122 -9.684 1.00 67.81 69 PRO A C 1
ATOM 578 O O . PRO A 1 69 ? 17.503 -5.527 -8.994 1.00 67.81 69 PRO A O 1
ATOM 581 N N . ARG A 1 70 ? 15.603 -4.347 -9.165 1.00 69.12 70 ARG A N 1
ATOM 582 C CA . ARG A 1 70 ? 15.574 -3.950 -7.744 1.00 69.12 70 ARG A CA 1
ATOM 583 C C . ARG A 1 70 ? 15.188 -5.120 -6.844 1.00 69.12 70 ARG A C 1
ATOM 585 O O . ARG A 1 70 ? 15.744 -5.245 -5.759 1.00 69.12 70 ARG A O 1
ATOM 592 N N . LEU A 1 71 ? 14.298 -6.003 -7.302 1.00 68.06 71 LEU A N 1
ATOM 593 C CA . LEU A 1 71 ? 13.960 -7.233 -6.579 1.00 68.06 71 LEU A CA 1
ATOM 594 C C . LEU A 1 71 ? 15.191 -8.130 -6.397 1.00 68.06 71 LEU A C 1
ATOM 596 O O . LEU A 1 71 ? 15.464 -8.583 -5.287 1.00 68.06 71 LEU A O 1
ATOM 600 N N . LEU A 1 72 ? 15.962 -8.339 -7.469 1.00 69.06 72 LEU A N 1
ATOM 601 C CA . LEU A 1 72 ? 17.206 -9.111 -7.416 1.00 69.06 72 LEU A CA 1
ATOM 602 C C . LEU A 1 72 ? 18.228 -8.467 -6.473 1.00 69.06 72 LEU A C 1
ATOM 604 O O . LEU A 1 72 ? 18.840 -9.167 -5.668 1.00 69.06 72 LEU A O 1
ATOM 608 N N . LEU A 1 73 ? 18.362 -7.137 -6.514 1.00 68.00 73 LEU A N 1
ATOM 609 C CA . LEU A 1 73 ? 19.231 -6.400 -5.596 1.00 68.00 73 LEU A CA 1
ATOM 610 C C . LEU A 1 73 ? 18.837 -6.625 -4.126 1.00 68.00 73 LEU A C 1
ATOM 612 O O . LEU A 1 73 ? 19.714 -6.830 -3.295 1.00 68.00 73 LEU A O 1
ATOM 616 N N . PHE A 1 74 ? 17.541 -6.638 -3.801 1.00 66.94 74 PHE A N 1
ATOM 617 C CA . PHE A 1 74 ? 17.059 -6.862 -2.430 1.00 66.94 74 PHE A CA 1
ATOM 618 C C . PHE A 1 74 ? 17.273 -8.281 -1.930 1.00 66.94 74 PHE A C 1
ATOM 620 O O . PHE A 1 74 ? 17.596 -8.463 -0.758 1.00 66.94 74 PHE A O 1
ATOM 627 N N . MET A 1 75 ? 17.099 -9.274 -2.802 1.00 66.75 75 MET A N 1
ATOM 628 C CA . MET A 1 75 ? 17.311 -10.672 -2.434 1.00 66.75 75 MET A CA 1
ATOM 629 C C . MET A 1 75 ? 18.794 -10.989 -2.233 1.00 66.75 75 MET A C 1
ATOM 631 O O . MET A 1 75 ? 19.145 -11.673 -1.277 1.00 66.75 75 MET A O 1
ATOM 635 N N . LEU A 1 76 ? 19.663 -10.484 -3.113 1.00 69.75 76 LEU A N 1
ATOM 636 C CA . LEU A 1 76 ? 21.098 -10.778 -3.069 1.00 69.75 76 LEU A CA 1
ATOM 637 C C . LEU A 1 76 ? 21.853 -9.897 -2.067 1.00 69.75 76 LEU A C 1
ATOM 639 O O . LEU A 1 76 ? 22.821 -10.344 -1.457 1.00 69.75 76 LEU A O 1
ATOM 643 N N . PHE A 1 77 ? 21.404 -8.655 -1.875 1.00 71.44 77 PHE A N 1
ATOM 644 C CA . PHE A 1 77 ? 22.069 -7.673 -1.023 1.00 71.44 77 PHE A CA 1
ATOM 645 C C . PHE A 1 77 ? 21.045 -6.890 -0.184 1.00 71.44 77 PHE A C 1
ATOM 647 O O . PHE A 1 77 ? 20.786 -5.718 -0.461 1.00 71.44 77 PHE A O 1
ATOM 654 N N . PRO A 1 78 ? 20.489 -7.473 0.895 1.00 65.56 78 PRO A N 1
ATOM 655 C CA . PRO A 1 78 ? 19.484 -6.805 1.730 1.00 65.56 78 PRO A CA 1
ATOM 656 C C . PRO A 1 78 ? 19.924 -5.431 2.267 1.00 65.56 78 PRO A C 1
ATOM 658 O O . PRO A 1 78 ? 19.113 -4.516 2.391 1.00 65.56 78 PRO A O 1
ATOM 661 N N . MET A 1 79 ? 21.224 -5.244 2.524 1.00 70.00 79 MET A N 1
ATOM 662 C CA . MET A 1 79 ? 21.790 -3.954 2.950 1.00 70.00 79 MET A CA 1
ATOM 663 C C . MET A 1 79 ? 21.829 -2.905 1.827 1.00 70.00 79 MET A C 1
ATOM 665 O O . MET A 1 79 ? 21.782 -1.709 2.111 1.00 70.00 79 MET A O 1
ATOM 669 N N . ALA A 1 80 ? 21.846 -3.318 0.554 1.00 66.50 80 ALA A N 1
ATOM 670 C CA . ALA A 1 80 ? 21.832 -2.407 -0.591 1.00 66.50 80 ALA A CA 1
ATOM 671 C C . ALA A 1 80 ? 20.502 -1.647 -0.727 1.00 66.50 80 ALA A C 1
ATOM 673 O O . ALA A 1 80 ? 20.459 -0.613 -1.394 1.00 66.50 80 ALA A O 1
ATOM 674 N N . VAL A 1 81 ? 19.439 -2.087 -0.036 1.00 64.50 81 VAL A N 1
ATOM 675 C CA . VAL A 1 81 ? 18.191 -1.318 0.106 1.00 64.50 81 VAL A CA 1
ATOM 676 C C . VAL A 1 81 ? 18.474 0.089 0.648 1.00 64.50 81 VAL A C 1
ATOM 678 O O . VAL A 1 81 ? 17.904 1.063 0.159 1.00 64.50 81 VAL A O 1
ATOM 681 N N . GLN A 1 82 ? 19.403 0.216 1.603 1.00 67.38 82 GLN A N 1
ATOM 682 C CA . GLN A 1 82 ? 19.757 1.495 2.235 1.00 67.38 82 GLN A CA 1
ATOM 683 C C . GLN A 1 82 ? 20.434 2.472 1.265 1.00 67.38 82 GLN A C 1
ATOM 685 O O . GLN A 1 82 ? 20.417 3.680 1.484 1.00 67.38 82 GLN A O 1
ATOM 690 N N . LEU A 1 83 ? 21.002 1.964 0.169 1.00 67.50 83 LEU A N 1
ATOM 691 C CA . LEU A 1 83 ? 21.675 2.774 -0.843 1.00 67.50 83 LEU A CA 1
ATOM 692 C C . LEU A 1 83 ? 20.696 3.370 -1.864 1.00 67.50 83 LEU A C 1
ATOM 694 O O . LEU A 1 83 ? 21.068 4.269 -2.614 1.00 67.50 83 LEU A O 1
ATOM 698 N N . ILE A 1 84 ? 19.434 2.928 -1.893 1.00 67.12 84 ILE A N 1
ATOM 699 C CA . ILE A 1 84 ? 18.427 3.443 -2.835 1.00 67.12 84 ILE A CA 1
ATOM 700 C C . ILE A 1 84 ? 18.186 4.930 -2.639 1.00 67.12 84 ILE A C 1
ATOM 702 O O . ILE A 1 84 ? 18.197 5.687 -3.611 1.00 67.12 84 ILE A O 1
ATOM 706 N N . THR A 1 85 ? 17.919 5.331 -1.396 1.00 64.19 85 THR A N 1
ATOM 707 C CA . THR A 1 85 ? 17.609 6.716 -1.053 1.00 64.19 85 THR A CA 1
ATOM 708 C C . THR A 1 85 ? 18.728 7.651 -1.535 1.00 64.19 85 THR A C 1
ATOM 710 O O . THR A 1 85 ? 18.432 8.523 -2.357 1.00 64.19 85 THR A O 1
ATOM 713 N N . PRO A 1 86 ? 20.013 7.451 -1.171 1.00 65.94 86 PRO A N 1
ATOM 714 C CA . PRO A 1 86 ? 21.096 8.300 -1.668 1.00 65.94 86 PRO A CA 1
ATOM 715 C C . PRO A 1 86 ? 21.313 8.198 -3.187 1.00 65.94 86 PRO A C 1
ATOM 717 O O . PRO A 1 86 ? 21.509 9.230 -3.823 1.00 65.94 86 PRO A O 1
ATOM 720 N N . MET A 1 87 ? 21.206 7.016 -3.811 1.00 65.50 87 MET A N 1
ATOM 721 C CA . MET A 1 87 ? 21.358 6.884 -5.274 1.00 65.50 87 MET A CA 1
ATOM 722 C C . MET A 1 87 ? 20.310 7.686 -6.056 1.00 65.50 87 MET A C 1
ATOM 724 O O . MET A 1 87 ? 20.614 8.234 -7.116 1.00 65.50 87 MET A O 1
ATOM 728 N N . LYS A 1 88 ? 19.089 7.814 -5.522 1.00 60.50 88 LYS A N 1
ATOM 729 C CA . LYS A 1 88 ? 18.058 8.683 -6.101 1.00 60.50 88 LYS A CA 1
ATOM 730 C C . LYS A 1 88 ? 18.425 10.162 -5.974 1.00 60.50 88 LYS A C 1
ATOM 732 O O . LYS A 1 88 ? 18.277 10.895 -6.948 1.00 60.50 88 LYS A O 1
ATOM 737 N N . TYR A 1 89 ? 18.893 10.597 -4.802 1.00 64.00 89 TYR A N 1
ATOM 738 C CA . TYR A 1 89 ? 19.317 11.988 -4.588 1.00 64.00 89 TYR A CA 1
ATOM 739 C C . TYR A 1 89 ? 20.521 12.374 -5.454 1.00 64.00 89 TYR A C 1
ATOM 741 O O . TYR A 1 89 ? 20.623 13.521 -5.876 1.00 64.00 89 TYR A O 1
ATOM 749 N N . LEU A 1 90 ? 21.379 11.408 -5.783 1.00 64.62 90 LEU A N 1
ATOM 750 C CA . LEU A 1 90 ? 22.521 11.585 -6.681 1.00 64.62 90 LEU A CA 1
ATOM 751 C C . LEU A 1 90 ? 22.157 11.503 -8.175 1.00 64.62 90 LEU A C 1
ATOM 753 O O . LEU A 1 90 ? 23.046 11.541 -9.019 1.00 64.62 90 LEU A O 1
ATOM 757 N N . GLY A 1 91 ? 20.873 11.370 -8.531 1.00 54.91 91 GLY A N 1
ATOM 758 C CA . GLY A 1 91 ? 20.436 11.285 -9.930 1.00 54.91 91 GLY A CA 1
ATOM 759 C C . GLY A 1 91 ? 20.821 9.980 -10.637 1.00 54.91 91 GLY A C 1
ATOM 760 O O . GLY A 1 91 ? 20.543 9.820 -11.821 1.00 54.91 91 GLY A O 1
ATOM 761 N N . LEU A 1 92 ? 21.389 9.012 -9.912 1.00 56.41 92 LEU A N 1
ATOM 762 C CA . LEU A 1 92 ? 21.769 7.681 -10.399 1.00 56.41 92 LEU A CA 1
ATOM 763 C C . LEU A 1 92 ? 20.598 6.688 -10.328 1.00 56.41 92 LEU A C 1
ATOM 765 O O . LEU A 1 92 ? 20.803 5.479 -10.248 1.00 56.41 92 LEU A O 1
ATOM 769 N N . GLY A 1 93 ? 19.364 7.201 -10.301 1.00 51.47 93 GLY A N 1
ATOM 770 C CA . GLY A 1 93 ? 18.133 6.446 -10.085 1.00 51.47 93 GLY A CA 1
ATOM 771 C C . GLY A 1 93 ? 17.833 5.480 -11.228 1.00 51.47 93 GLY A C 1
ATOM 772 O O . GLY A 1 93 ? 16.986 5.751 -12.076 1.00 51.47 93 GLY A O 1
ATOM 773 N N . TYR A 1 94 ? 18.522 4.344 -11.242 1.00 49.75 94 TYR A N 1
ATOM 774 C CA . TYR A 1 94 ? 18.290 3.252 -12.172 1.00 49.75 94 TYR A CA 1
ATOM 775 C C . TYR A 1 94 ? 16.906 2.631 -11.879 1.00 49.75 94 TYR A C 1
ATOM 777 O O . TYR A 1 94 ? 16.694 1.995 -10.848 1.00 49.75 94 TYR A O 1
ATOM 785 N N . PHE A 1 95 ? 15.970 2.861 -12.807 1.00 49.78 95 PHE A N 1
ATOM 786 C CA . PHE A 1 95 ? 14.655 2.221 -12.976 1.00 49.78 95 PHE A CA 1
ATOM 787 C C . PHE A 1 95 ? 13.582 2.429 -11.884 1.00 49.78 95 PHE A C 1
ATOM 789 O O . PHE A 1 95 ? 13.485 1.702 -10.896 1.00 49.78 95 PHE A O 1
ATOM 796 N N . ALA A 1 96 ? 12.657 3.359 -12.151 1.00 54.19 96 ALA A N 1
ATOM 797 C CA . ALA A 1 96 ? 11.286 3.311 -11.629 1.00 54.19 96 ALA A CA 1
ATOM 798 C C . ALA A 1 96 ? 10.558 2.087 -12.229 1.00 54.19 96 ALA A C 1
ATOM 800 O O . ALA A 1 96 ? 10.717 1.866 -13.431 1.00 54.19 96 ALA A O 1
ATOM 801 N N . PRO A 1 97 ? 9.759 1.309 -11.468 1.00 63.84 97 PRO A N 1
ATOM 802 C CA . PRO A 1 97 ? 8.786 1.800 -10.484 1.00 63.84 97 PRO A CA 1
ATOM 803 C C . PRO A 1 97 ? 9.034 1.412 -9.014 1.00 63.84 97 PRO A C 1
ATOM 805 O O . PRO A 1 97 ? 10.056 0.841 -8.646 1.00 63.84 97 PRO A O 1
ATOM 808 N N . LEU A 1 98 ? 8.103 1.835 -8.154 1.00 73.88 98 LEU A N 1
ATOM 809 C CA . LEU A 1 98 ? 8.066 1.535 -6.723 1.00 73.88 98 LEU A CA 1
ATOM 810 C C . LEU A 1 98 ? 7.788 0.043 -6.510 1.00 73.88 98 LEU A C 1
ATOM 812 O O . LEU A 1 98 ? 6.873 -0.500 -7.136 1.00 73.88 98 LEU A O 1
ATOM 816 N N . VAL A 1 99 ? 8.528 -0.600 -5.603 1.00 82.56 99 VAL A N 1
ATOM 817 C CA . VAL A 1 99 ? 8.182 -1.961 -5.152 1.00 82.56 99 VAL A CA 1
ATOM 818 C C . VAL A 1 99 ? 6.886 -1.952 -4.330 1.00 82.56 99 VAL A C 1
ATOM 820 O O . VAL A 1 99 ? 6.385 -0.886 -3.964 1.00 82.56 99 VAL A O 1
ATOM 823 N N . CYS A 1 100 ? 6.325 -3.126 -4.037 1.00 88.94 100 CYS A N 1
ATOM 824 C CA . CYS A 1 100 ? 5.020 -3.273 -3.380 1.00 88.94 100 CYS A CA 1
ATOM 825 C C . CYS A 1 100 ? 4.864 -2.422 -2.100 1.00 88.94 100 CYS A C 1
ATOM 827 O O . CYS A 1 100 ? 3.910 -1.648 -1.957 1.00 88.94 100 CYS A O 1
ATOM 829 N N . SER A 1 101 ? 5.857 -2.465 -1.215 1.00 88.31 101 SER A N 1
ATOM 830 C CA . SER A 1 101 ? 5.902 -1.694 0.028 1.00 88.31 101 SER A CA 1
ATOM 831 C C . SER A 1 101 ? 6.166 -0.205 -0.176 1.00 88.31 101 SER A C 1
ATOM 833 O O . SER A 1 101 ? 5.558 0.608 0.509 1.00 88.31 101 SER A O 1
ATOM 835 N N . GLU A 1 102 ? 7.005 0.184 -1.137 1.00 89.44 102 GLU A N 1
ATOM 836 C CA . GLU A 1 102 ? 7.231 1.600 -1.458 1.00 89.44 102 GLU A CA 1
ATOM 837 C C . GLU A 1 102 ? 5.982 2.240 -2.078 1.00 89.44 102 GLU A C 1
ATOM 839 O O . GLU A 1 102 ? 5.676 3.398 -1.799 1.00 89.44 102 GLU A O 1
ATOM 844 N N . LYS A 1 103 ? 5.230 1.493 -2.900 1.00 92.38 103 LYS A N 1
ATOM 845 C CA . LYS A 1 103 ? 3.942 1.942 -3.445 1.00 92.38 103 LYS A CA 1
ATOM 846 C C . LYS A 1 103 ? 2.941 2.166 -2.317 1.00 92.38 103 LYS A C 1
ATOM 848 O O . LYS A 1 103 ? 2.321 3.227 -2.250 1.00 92.38 103 LYS A O 1
ATOM 853 N N . THR A 1 104 ? 2.826 1.185 -1.426 1.00 93.44 104 THR A N 1
ATOM 854 C CA . THR A 1 104 ? 1.964 1.266 -0.242 1.00 93.44 104 THR A CA 1
ATOM 855 C C . THR A 1 104 ? 2.371 2.439 0.648 1.00 93.44 104 THR A C 1
ATOM 857 O O . THR A 1 104 ? 1.534 3.251 1.032 1.00 93.44 104 THR A O 1
ATOM 860 N N . GLY A 1 105 ? 3.670 2.614 0.890 1.00 93.75 105 GLY A N 1
ATOM 861 C CA . GLY A 1 105 ? 4.182 3.734 1.667 1.00 93.75 105 GLY A CA 1
ATOM 862 C C . GLY A 1 105 ? 3.924 5.089 1.008 1.00 93.75 105 GLY A C 1
ATOM 863 O O . GLY A 1 105 ? 3.497 6.016 1.688 1.00 93.75 105 GLY A O 1
ATOM 864 N N . LYS A 1 106 ? 4.096 5.209 -0.317 1.00 93.50 106 LYS A N 1
ATOM 865 C CA . LYS A 1 106 ? 3.786 6.443 -1.057 1.00 93.50 106 LYS A CA 1
ATOM 866 C C . LYS A 1 106 ? 2.308 6.811 -0.934 1.00 93.50 106 LYS A C 1
ATOM 868 O O . LYS A 1 106 ? 1.996 7.988 -0.771 1.00 93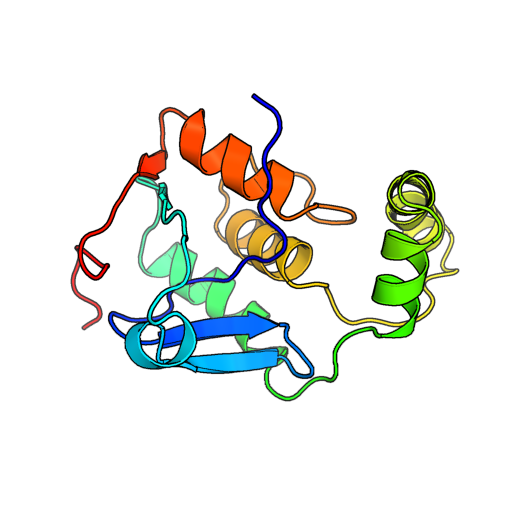.50 106 LYS A O 1
ATOM 873 N N . PHE A 1 107 ? 1.409 5.828 -0.999 1.00 95.56 107 PHE A N 1
ATOM 874 C CA . PHE A 1 107 ? -0.023 6.056 -0.812 1.00 95.56 107 PHE A CA 1
ATOM 875 C C . PHE A 1 107 ? -0.304 6.704 0.552 1.00 95.56 107 PHE A C 1
ATOM 877 O O . PHE A 1 107 ? -0.875 7.792 0.615 1.00 95.56 107 PHE A O 1
ATOM 884 N N . PHE A 1 108 ? 0.181 6.099 1.640 1.00 95.81 108 PHE A N 1
ATOM 885 C CA . PHE A 1 108 ? -0.037 6.627 2.991 1.00 95.81 108 PHE A CA 1
ATOM 886 C C . PHE A 1 108 ? 0.714 7.938 3.267 1.00 95.81 108 PHE A C 1
ATOM 888 O O . PHE A 1 108 ? 0.204 8.790 3.997 1.00 95.81 108 PHE A O 1
ATOM 895 N N . HIS A 1 109 ? 1.865 8.154 2.625 1.00 95.38 109 HIS A N 1
ATOM 896 C CA . HIS A 1 109 ? 2.573 9.433 2.645 1.00 95.38 109 HIS A CA 1
ATOM 897 C C . HIS A 1 109 ? 1.715 10.564 2.054 1.00 95.38 109 HIS A C 1
ATOM 899 O O . HIS A 1 109 ? 1.557 11.626 2.662 1.00 95.38 109 HIS A O 1
ATOM 905 N N . ILE A 1 110 ? 1.111 10.338 0.878 1.00 95.44 110 ILE A N 1
ATOM 906 C CA . ILE A 1 110 ? 0.222 11.318 0.230 1.00 95.44 110 ILE A CA 1
ATOM 907 C C . ILE A 1 110 ? -1.040 11.541 1.070 1.00 95.44 110 ILE A C 1
ATOM 909 O O . ILE A 1 110 ? -1.464 12.688 1.235 1.00 95.44 110 ILE A O 1
ATOM 913 N N . ALA A 1 111 ? -1.577 10.474 1.669 1.00 95.12 111 ALA A N 1
ATOM 914 C CA . ALA A 1 111 ? -2.708 10.528 2.596 1.00 95.12 111 ALA A CA 1
ATOM 915 C C . ALA A 1 111 ? -2.381 11.230 3.936 1.00 95.12 111 ALA A C 1
ATOM 917 O O . ALA A 1 111 ? -3.274 11.417 4.764 1.00 95.12 111 ALA A O 1
ATOM 918 N N . LYS A 1 112 ? -1.126 11.662 4.140 1.00 95.62 112 LYS A N 1
ATOM 919 C CA . LYS A 1 112 ? -0.627 12.366 5.333 1.00 95.62 112 LYS A CA 1
ATOM 920 C C . LYS A 1 112 ? -0.677 11.531 6.612 1.00 95.62 112 LYS A C 1
ATOM 922 O O . LYS A 1 112 ? -0.888 12.074 7.696 1.00 95.62 112 LYS A O 1
ATOM 927 N N . PHE A 1 113 ? -0.449 10.224 6.504 1.00 95.06 113 PHE A N 1
ATOM 928 C CA . PHE A 1 113 ? -0.167 9.415 7.681 1.00 95.06 113 PHE A CA 1
ATOM 929 C C . PHE A 1 113 ? 1.296 9.632 8.094 1.00 95.06 113 PHE A C 1
ATOM 931 O O . PHE A 1 113 ? 2.212 9.228 7.382 1.00 95.06 113 PHE A O 1
ATOM 938 N N . SER A 1 114 ? 1.520 10.294 9.231 1.00 92.44 114 SER A N 1
ATOM 939 C CA . SER A 1 114 ? 2.839 10.767 9.682 1.00 92.44 114 SER A CA 1
ATOM 940 C C . SER A 1 114 ? 3.918 9.686 9.788 1.00 92.44 114 SER A C 1
ATOM 942 O O . SER A 1 114 ? 5.090 9.992 9.614 1.00 92.44 114 SER A O 1
ATOM 944 N N . VAL A 1 115 ? 3.545 8.428 10.031 1.00 92.25 115 VAL A N 1
ATOM 945 C CA . VAL A 1 115 ? 4.489 7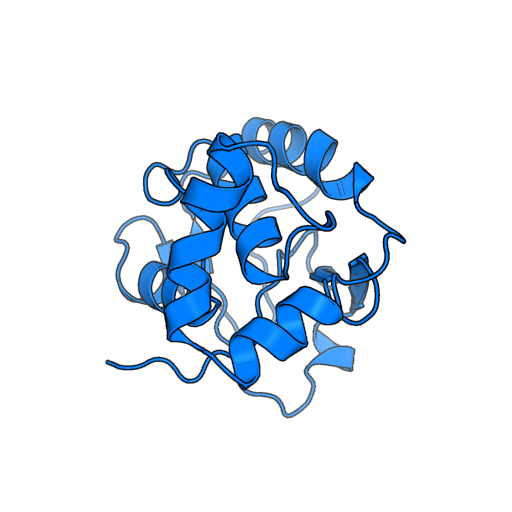.297 10.144 1.00 92.25 115 VAL A CA 1
ATOM 946 C C . VAL A 1 115 ? 5.075 6.872 8.789 1.00 92.25 115 VAL A C 1
ATOM 948 O O . VAL A 1 115 ? 6.081 6.160 8.722 1.00 92.25 115 VAL A O 1
ATOM 951 N N . PHE A 1 116 ? 4.462 7.332 7.698 1.00 91.88 116 PHE A N 1
ATOM 952 C CA . PHE A 1 116 ? 4.926 7.155 6.326 1.00 91.88 116 PHE A CA 1
ATOM 953 C C . PHE A 1 116 ? 5.594 8.435 5.803 1.00 91.88 116 PHE A C 1
ATOM 955 O O . PHE A 1 116 ? 5.293 8.906 4.710 1.00 91.88 116 PHE A O 1
ATOM 962 N N . ASP A 1 117 ? 6.494 9.026 6.581 1.00 85.38 117 ASP A N 1
ATOM 963 C CA . ASP A 1 117 ? 7.307 10.188 6.202 1.00 85.38 117 ASP A CA 1
ATOM 964 C C . ASP A 1 117 ? 8.326 9.865 5.094 1.00 85.38 117 ASP A C 1
ATOM 966 O O . ASP A 1 117 ? 8.460 10.623 4.133 1.00 85.38 117 ASP A O 1
ATOM 970 N N . GLU A 1 118 ? 8.954 8.692 5.168 1.00 82.81 118 GLU A N 1
ATOM 971 C CA . GLU A 1 118 ? 9.821 8.117 4.144 1.00 82.81 118 GLU A CA 1
ATOM 972 C C . GLU A 1 118 ? 9.268 6.768 3.671 1.00 82.81 118 GLU A C 1
ATOM 974 O O . GLU A 1 118 ? 9.070 5.839 4.457 1.00 82.81 118 GLU A O 1
ATOM 979 N N . TYR A 1 119 ? 9.042 6.647 2.362 1.00 85.62 119 TYR A N 1
ATOM 980 C CA . TYR A 1 119 ? 8.528 5.422 1.743 1.00 85.62 119 TYR A CA 1
ATOM 981 C C . TYR A 1 119 ? 9.532 4.716 0.829 1.00 85.62 119 TYR A C 1
ATOM 983 O O . TYR A 1 119 ? 9.264 3.592 0.421 1.00 85.62 119 TYR A O 1
ATOM 991 N N . LEU A 1 120 ? 10.657 5.346 0.480 1.00 82.75 120 LEU A N 1
ATOM 992 C CA . LEU A 1 120 ? 11.684 4.743 -0.376 1.00 82.75 120 LEU A CA 1
ATOM 993 C C . LEU A 1 120 ? 12.544 3.774 0.435 1.00 82.75 120 LEU A C 1
ATOM 995 O O . LEU A 1 120 ? 12.837 4.030 1.597 1.00 82.75 120 LEU A O 1
ATOM 999 N N . GLY A 1 121 ? 12.896 2.632 -0.156 1.00 76.31 121 GLY A N 1
ATOM 1000 C CA . GLY A 1 121 ? 13.579 1.549 0.557 1.00 76.31 121 GLY A CA 1
ATOM 1001 C C . GLY A 1 121 ? 12.722 0.888 1.646 1.00 76.31 121 GLY A C 1
ATOM 1002 O O . GLY A 1 121 ? 13.219 0.063 2.411 1.00 76.31 121 GLY A O 1
ATOM 1003 N N . MET A 1 122 ? 11.430 1.225 1.740 1.00 83.94 122 MET A N 1
ATOM 1004 C CA . MET A 1 122 ? 10.531 0.607 2.706 1.00 83.94 122 MET A CA 1
ATOM 1005 C C . MET A 1 122 ? 10.352 -0.872 2.371 1.00 83.94 122 MET A C 1
ATOM 1007 O O . MET A 1 122 ? 10.004 -1.213 1.245 1.00 83.94 122 MET A O 1
ATOM 1011 N N . MET A 1 123 ? 10.522 -1.741 3.366 1.00 85.88 123 MET A N 1
ATOM 1012 C CA . MET A 1 123 ? 10.279 -3.181 3.245 1.00 85.88 123 MET A CA 1
ATOM 1013 C C . MET A 1 123 ? 8.873 -3.546 3.746 1.00 85.88 123 MET A C 1
ATOM 1015 O O . MET A 1 123 ? 8.384 -2.899 4.679 1.00 85.88 123 MET A O 1
ATOM 1019 N N . PRO A 1 124 ? 8.230 -4.610 3.229 1.00 89.12 124 PRO A N 1
ATOM 1020 C CA . PRO A 1 124 ? 6.921 -5.057 3.721 1.00 89.12 124 PRO A CA 1
ATOM 1021 C C . PRO A 1 124 ? 6.910 -5.357 5.228 1.00 89.12 124 PRO A C 1
ATOM 1023 O O . PRO A 1 124 ? 5.937 -5.069 5.926 1.00 89.12 124 PRO A O 1
ATOM 1026 N N . ALA A 1 125 ? 8.038 -5.821 5.773 1.00 88.31 125 ALA A N 1
ATOM 1027 C CA . ALA A 1 125 ? 8.229 -5.990 7.210 1.00 88.31 125 ALA A CA 1
ATOM 1028 C C . ALA A 1 125 ? 7.987 -4.700 8.023 1.00 88.31 125 ALA A C 1
ATOM 1030 O O . ALA A 1 125 ? 7.405 -4.781 9.107 1.00 88.31 125 ALA A O 1
ATOM 1031 N N . ARG A 1 126 ? 8.373 -3.518 7.508 1.00 88.69 126 ARG A N 1
ATOM 1032 C CA . ARG A 1 126 ? 8.108 -2.219 8.160 1.00 88.69 126 ARG A CA 1
ATOM 1033 C C . ARG A 1 126 ? 6.610 -1.923 8.186 1.00 88.69 126 ARG A C 1
ATOM 1035 O O . ARG A 1 126 ? 6.102 -1.534 9.229 1.00 88.69 126 ARG A O 1
ATOM 1042 N N . ILE A 1 127 ? 5.891 -2.180 7.092 1.00 92.06 127 ILE A N 1
ATOM 1043 C CA . ILE A 1 127 ? 4.429 -2.000 7.029 1.00 92.06 127 ILE A CA 1
ATOM 1044 C C . ILE A 1 127 ? 3.736 -2.899 8.054 1.00 92.06 127 ILE A C 1
ATOM 1046 O O . ILE A 1 127 ? 2.930 -2.424 8.848 1.00 92.06 127 ILE A O 1
ATOM 1050 N N . ALA A 1 128 ? 4.109 -4.177 8.112 1.00 92.19 128 ALA A N 1
ATOM 1051 C CA . ALA A 1 128 ? 3.557 -5.102 9.098 1.00 92.19 128 ALA A CA 1
ATOM 1052 C C . ALA A 1 128 ? 3.850 -4.668 10.547 1.00 92.19 128 ALA A C 1
ATOM 1054 O O . ALA A 1 128 ? 3.030 -4.880 11.438 1.00 92.19 128 ALA A O 1
ATOM 1055 N N . GLN A 1 129 ? 5.009 -4.056 10.809 1.00 91.44 129 GLN A N 1
ATOM 1056 C CA . GLN A 1 129 ? 5.312 -3.487 12.123 1.00 91.44 129 GLN A CA 1
ATOM 1057 C C . GLN A 1 129 ? 4.460 -2.258 12.440 1.00 91.44 129 GLN A C 1
ATOM 1059 O O . GLN A 1 129 ? 3.998 -2.155 13.572 1.00 91.44 129 GLN A O 1
ATOM 1064 N N . ILE A 1 130 ? 4.228 -1.372 11.465 1.00 92.75 130 ILE A N 1
ATOM 1065 C CA . ILE A 1 130 ? 3.323 -0.224 11.615 1.00 92.75 130 ILE A CA 1
ATOM 1066 C C . ILE A 1 130 ? 1.921 -0.728 11.965 1.00 92.75 130 ILE A C 1
ATOM 1068 O O . ILE A 1 130 ? 1.372 -0.304 12.974 1.00 92.75 130 ILE A O 1
ATOM 1072 N N . ILE A 1 131 ? 1.394 -1.709 11.224 1.00 93.31 131 ILE A N 1
ATOM 1073 C CA . ILE A 1 131 ? 0.068 -2.288 11.495 1.00 93.31 131 ILE A CA 1
ATOM 1074 C C . ILE A 1 131 ? -0.033 -2.853 12.918 1.00 93.31 131 ILE A C 1
ATOM 1076 O O . ILE A 1 131 ? -1.043 -2.671 13.586 1.00 93.31 131 ILE A O 1
ATOM 1080 N N . ARG A 1 132 ? 1.018 -3.524 13.401 1.00 91.88 132 ARG A N 1
ATOM 1081 C CA . ARG A 1 132 ? 1.020 -4.157 14.730 1.00 91.88 132 ARG A CA 1
ATOM 1082 C C . ARG A 1 132 ? 1.200 -3.191 15.899 1.00 91.88 132 ARG A C 1
ATOM 1084 O O . ARG A 1 132 ? 0.919 -3.581 17.028 1.00 91.88 132 ARG A O 1
ATOM 1091 N N . ARG A 1 133 ? 1.790 -2.015 15.677 1.00 91.38 133 ARG A N 1
ATOM 1092 C CA . ARG A 1 133 ? 2.308 -1.165 16.766 1.00 91.38 133 ARG A CA 1
ATOM 1093 C C . ARG A 1 133 ? 1.729 0.233 16.793 1.00 91.38 133 ARG A C 1
ATOM 1095 O O . ARG A 1 133 ? 1.725 0.843 17.858 1.00 91.38 133 ARG A O 1
ATOM 1102 N N . ASP A 1 134 ? 1.314 0.762 15.650 1.00 93.00 134 ASP A N 1
ATOM 1103 C CA . ASP A 1 134 ? 0.819 2.124 15.599 1.00 93.00 134 ASP A CA 1
ATOM 1104 C C . ASP A 1 134 ? -0.575 2.218 16.230 1.00 93.00 134 ASP A C 1
ATOM 1106 O O . ASP A 1 134 ? -1.499 1.504 15.848 1.00 93.00 134 ASP A O 1
ATOM 1110 N N . LYS A 1 135 ? -0.729 3.120 17.203 1.00 92.50 135 LYS A N 1
ATOM 1111 C CA . LYS A 1 135 ? -1.976 3.311 17.966 1.00 92.50 135 LYS A CA 1
ATOM 1112 C C . LYS A 1 135 ? -3.169 3.746 17.098 1.00 92.50 135 LYS A C 1
ATOM 1114 O O . LYS A 1 135 ? -4.332 3.536 17.471 1.00 92.50 135 LYS A O 1
ATOM 1119 N N . ASP A 1 136 ? -2.887 4.377 15.959 1.00 94.25 136 ASP A N 1
ATOM 1120 C CA . ASP A 1 136 ? -3.888 4.887 15.031 1.00 94.25 136 ASP A CA 1
ATOM 1121 C C . ASP A 1 136 ? -4.217 3.854 13.944 1.00 94.25 136 ASP A C 1
ATOM 1123 O O . ASP A 1 136 ? -5.077 4.116 13.099 1.00 94.25 136 ASP A O 1
ATOM 1127 N N . VAL A 1 137 ? -3.597 2.667 13.989 1.00 93.19 137 VAL A N 1
ATOM 1128 C CA . VAL A 1 137 ? -3.933 1.525 13.140 1.00 93.19 137 VAL A CA 1
ATOM 1129 C C . VAL A 1 137 ? -4.731 0.490 13.927 1.00 93.19 137 VAL A C 1
ATOM 1131 O O . VAL A 1 137 ? -4.383 0.080 15.029 1.00 93.19 137 VAL A O 1
ATOM 1134 N N . GLU A 1 138 ? -5.845 0.080 13.343 1.00 91.62 138 GLU A N 1
ATOM 1135 C CA . GLU A 1 138 ? -6.672 -1.029 13.797 1.00 91.62 138 GLU A CA 1
ATOM 1136 C C . GLU A 1 138 ? -6.326 -2.271 12.969 1.00 91.62 138 GLU A C 1
ATOM 1138 O O . GLU A 1 138 ? -6.383 -2.220 11.740 1.00 91.62 138 GLU A O 1
ATOM 1143 N N . ILE A 1 139 ? -5.961 -3.380 13.614 1.00 90.94 139 ILE A N 1
ATOM 1144 C CA . ILE A 1 139 ? -5.779 -4.666 12.925 1.00 90.94 139 ILE A CA 1
ATOM 1145 C C . ILE A 1 139 ? -7.165 -5.227 12.593 1.00 90.94 139 ILE A C 1
ATOM 1147 O O . ILE A 1 139 ? -8.023 -5.293 13.469 1.00 90.94 139 ILE A O 1
ATOM 1151 N N . ILE A 1 140 ? -7.384 -5.620 11.339 1.00 84.62 140 ILE A N 1
ATOM 1152 C CA . ILE A 1 140 ? -8.693 -6.032 10.818 1.00 84.62 140 ILE A CA 1
ATOM 1153 C C . ILE A 1 140 ? -8.586 -7.337 10.013 1.00 84.62 140 ILE A C 1
ATOM 1155 O O . ILE A 1 140 ? -7.647 -7.498 9.252 1.00 84.62 140 ILE A O 1
ATOM 1159 N N . HIS A 1 141 ? -9.550 -8.246 10.162 1.00 67.75 141 HIS A N 1
ATOM 1160 C CA . HIS A 1 141 ? -10.010 -9.279 9.210 1.00 67.75 141 HIS A CA 1
ATOM 1161 C C . HIS A 1 141 ? -11.257 -9.944 9.851 1.00 67.75 141 HIS A C 1
ATOM 1163 O O . HIS A 1 141 ? -11.371 -9.899 11.067 1.00 67.75 141 HIS A O 1
ATOM 1169 N N . ASP A 1 142 ? -12.318 -10.343 9.140 1.00 59.00 142 ASP A N 1
ATOM 1170 C CA . ASP A 1 142 ? -12.405 -11.692 8.552 1.00 59.00 142 ASP A CA 1
ATOM 1171 C C . ASP A 1 142 ? -12.823 -11.748 7.072 1.00 59.00 142 ASP A C 1
ATOM 1173 O O . ASP A 1 142 ? -13.002 -12.845 6.554 1.00 59.00 142 ASP A O 1
ATOM 1177 N N . LYS A 1 143 ? -12.949 -10.595 6.395 1.00 61.84 143 LYS A N 1
ATOM 1178 C CA . LYS A 1 143 ? -12.897 -10.410 4.920 1.00 61.84 143 LYS A CA 1
ATOM 1179 C C . LYS A 1 143 ? -13.042 -8.913 4.552 1.00 61.84 143 LYS A C 1
ATOM 1181 O O . LYS A 1 143 ? -14.001 -8.494 3.927 1.00 61.84 143 LYS A O 1
ATOM 1186 N N . ALA A 1 144 ? -12.133 -8.089 5.084 1.00 56.91 144 ALA A N 1
ATOM 1187 C CA . ALA A 1 144 ? -12.092 -6.605 5.104 1.00 56.91 144 ALA A CA 1
ATOM 1188 C C . ALA A 1 144 ? -12.788 -5.844 3.938 1.00 56.91 144 ALA A C 1
ATOM 1190 O O . ALA A 1 144 ? -12.478 -6.148 2.794 1.00 56.91 144 ALA A O 1
ATOM 1191 N N . PRO A 1 145 ? -13.627 -4.796 4.175 1.00 54.81 145 PRO A N 1
ATOM 1192 C CA . PRO A 1 145 ? -13.353 -3.548 4.921 1.00 54.81 145 PRO A CA 1
ATOM 1193 C C . PRO A 1 145 ? -14.544 -3.115 5.844 1.00 54.81 145 PRO A C 1
ATOM 1195 O O . PRO A 1 145 ? -15.480 -3.877 6.009 1.00 54.81 145 PRO A O 1
ATOM 1198 N N . LEU A 1 146 ? -14.550 -1.930 6.506 1.00 53.91 146 LEU A N 1
ATOM 1199 C CA . LEU A 1 146 ? -15.621 -1.520 7.472 1.00 53.91 146 LEU A CA 1
ATOM 1200 C C . LEU A 1 146 ? -16.094 -0.038 7.400 1.00 53.91 146 LEU A C 1
ATOM 1202 O O . LEU A 1 146 ? -16.644 0.480 8.371 1.00 53.91 146 LEU A O 1
ATOM 1206 N N . ARG A 1 147 ? -15.958 0.677 6.275 1.00 41.84 147 ARG A N 1
ATOM 1207 C CA . ARG A 1 147 ? -16.789 1.875 5.992 1.00 41.84 147 ARG A CA 1
ATOM 1208 C C . ARG A 1 147 ? -17.088 1.957 4.493 1.00 41.84 147 ARG A C 1
ATOM 1210 O O . ARG A 1 147 ? -16.215 1.623 3.701 1.00 41.84 147 ARG A O 1
ATOM 1217 N N . ARG A 1 148 ? -18.323 2.364 4.148 1.00 39.78 148 ARG A N 1
ATOM 1218 C CA . ARG A 1 148 ? -18.889 2.417 2.784 1.00 39.78 148 ARG A CA 1
ATOM 1219 C C . ARG A 1 148 ? -17.945 3.111 1.803 1.00 39.78 148 ARG A C 1
ATOM 1221 O O . ARG A 1 148 ? -17.819 4.331 1.857 1.00 39.78 148 ARG A O 1
ATOM 1228 N N . LEU A 1 149 ? -17.399 2.344 0.869 1.00 43.31 149 LEU A N 1
ATOM 1229 C CA . LEU A 1 149 ? -17.194 2.855 -0.480 1.00 43.31 149 LEU A CA 1
ATOM 1230 C C . LEU A 1 149 ? -18.599 3.050 -1.040 1.00 43.31 149 LEU A C 1
ATOM 1232 O O . LEU A 1 149 ? -19.411 2.125 -1.000 1.00 43.31 149 LEU A O 1
ATOM 1236 N N . LYS A 1 150 ? -18.937 4.293 -1.363 1.00 37.25 150 LYS A N 1
ATOM 1237 C CA . LYS A 1 150 ? -20.184 4.586 -2.063 1.00 37.25 150 LYS A CA 1
ATOM 1238 C C . LYS A 1 150 ? -20.015 4.300 -3.541 1.00 37.25 150 LYS A C 1
ATOM 1240 O O . LYS A 1 150 ? -18.926 4.622 -4.059 1.00 37.25 150 LYS A O 1
#

Solvent-accessible surface area (backbone atoms only — not comparable to full-atom values): 8674 Å² total; per-residue (Å²): 131,91,59,89,48,86,64,38,59,39,74,79,50,62,50,33,28,46,33,44,61,72,35,20,46,78,42,51,46,67,78,74,42,63,97,54,95,82,86,46,57,44,59,73,85,70,44,70,72,34,47,52,60,16,44,68,62,54,60,75,46,55,73,41,58,44,39,58,72,58,54,53,43,43,73,78,33,63,72,56,38,71,50,47,58,59,34,46,78,70,72,63,59,80,65,84,47,67,52,25,26,22,46,43,23,46,35,39,32,64,41,63,43,77,90,25,76,70,21,76,66,41,49,25,32,56,54,57,48,44,34,76,65,38,88,59,30,44,72,52,74,98,74,50,76,90,75,85,81,125

Sequence (150 aa):
MPSNATHAGIFIDENTVFESQWRVERNNVWDHYEGVDFLVGRWKGMTDEKFDRAWAEIQKLEGKFYPVPRLLLFMLFPMAVQLITPMKYLGLGYFAPLVCSEKTGKFFHIAKFSVFDEYLGMMPARIAQIIRRDKDVEIIHDKAPLRRLK